Protein AF-A0A380H1R9-F1 (afdb_monomer_lite)

Radius of gyration: 14.84 Å; chains: 1; bounding box: 39×22×41 Å

InterPro domains:
  IPR025870 Glyoxalase-like domain [PF13468] (5-101)
  IPR029068 Glyoxalase/Bleomycin resistance protein/Dihydroxybiphenyl dioxygenase [G3DSA:3.10.180.10] (2-103)

Foldseek 3Di:
DDKDFAEWEWEDEPVVPDAPVVNPFDKAFDAADVVLQKGWIWTDDDNHIYTYMYHHPPNPDQDPDPVSCPDLSVQCVVVVNDTTIRGTDIDDPDVPVVVVVVD

Sequence (103 aa):
MNLKFNHIIHYVNQLKSFQFPGRVLTIQPGGKHPRLGTYNKLSYINENYIELLDVEDKLMKIAKTEEERVSFATKIAQDNFAQGFKTMCLRTDDIEKVIKKIK

Structure (mmCIF, N/CA/C/O backbone):
data_AF-A0A380H1R9-F1
#
_entry.id   AF-A0A380H1R9-F1
#
loop_
_atom_site.group_PDB
_atom_site.id
_atom_site.type_symbol
_atom_site.label_atom_id
_atom_site.label_alt_id
_atom_site.label_comp_id
_atom_site.label_asym_id
_atom_site.label_entity_id
_atom_site.label_seq_id
_atom_site.pdbx_PDB_ins_code
_atom_site.Cartn_x
_atom_site.Cartn_y
_atom_site.Cartn_z
_atom_site.occupancy
_atom_site.B_iso_or_equiv
_atom_site.auth_seq_id
_atom_site.auth_comp_id
_atom_site.auth_asym_id
_atom_site.auth_atom_id
_atom_site.pdbx_PDB_model_num
ATOM 1 N N . MET A 1 1 ? -23.763 3.620 6.286 1.00 82.50 1 MET A N 1
ATOM 2 C CA . MET A 1 1 ? -22.296 3.488 6.322 1.00 82.50 1 MET A CA 1
ATOM 3 C C . MET A 1 1 ? -21.887 3.384 4.874 1.00 82.50 1 MET A C 1
ATOM 5 O O . MET A 1 1 ? -22.328 2.444 4.227 1.00 82.50 1 MET A O 1
ATOM 9 N N . ASN A 1 2 ? -21.224 4.403 4.343 1.00 92.00 2 ASN A N 1
ATOM 10 C CA . ASN A 1 2 ? -20.883 4.478 2.930 1.00 92.00 2 ASN A CA 1
ATOM 11 C C . ASN A 1 2 ? -19.412 4.086 2.792 1.00 92.00 2 ASN A C 1
ATOM 13 O O . ASN A 1 2 ? -18.532 4.903 3.029 1.00 92.00 2 ASN A O 1
ATOM 17 N N . LEU A 1 3 ? -19.158 2.812 2.497 1.00 96.75 3 LEU A N 1
ATOM 18 C CA . LEU A 1 3 ? -17.809 2.312 2.248 1.00 96.75 3 LEU A CA 1
ATOM 19 C C . LEU A 1 3 ? -17.661 2.045 0.758 1.00 96.75 3 LEU A C 1
ATOM 21 O O . LEU A 1 3 ? -18.478 1.338 0.170 1.00 96.75 3 LEU A O 1
ATOM 25 N N . LYS A 1 4 ? -16.609 2.593 0.154 1.00 97.38 4 LYS A N 1
ATOM 26 C CA . LYS A 1 4 ? -16.252 2.333 -1.245 1.00 97.38 4 LYS A CA 1
ATOM 27 C C . LYS A 1 4 ? -14.809 1.863 -1.329 1.00 97.38 4 LYS A C 1
ATOM 29 O O . LYS A 1 4 ? -13.977 2.274 -0.524 1.00 97.38 4 LYS A O 1
ATOM 34 N N . PHE A 1 5 ? -14.499 1.038 -2.322 1.00 98.00 5 PHE A N 1
ATOM 35 C CA . PHE A 1 5 ? -13.118 0.658 -2.606 1.00 98.00 5 PHE A CA 1
ATOM 36 C C . PHE A 1 5 ? -12.278 1.904 -2.928 1.00 98.00 5 PHE A C 1
ATOM 38 O O . PHE A 1 5 ? -12.687 2.726 -3.750 1.00 98.00 5 PHE A O 1
ATOM 45 N N . ASN A 1 6 ? -11.132 2.062 -2.260 1.00 97.75 6 ASN A N 1
ATOM 46 C CA . ASN A 1 6 ? -10.212 3.172 -2.509 1.00 97.75 6 ASN A CA 1
ATOM 47 C C . ASN A 1 6 ? -8.955 2.709 -3.249 1.00 97.75 6 ASN A C 1
ATOM 49 O O . ASN A 1 6 ? -8.671 3.199 -4.339 1.00 97.75 6 ASN A O 1
ATOM 53 N N . HIS A 1 7 ? -8.225 1.753 -2.680 1.00 98.12 7 HIS A N 1
ATOM 54 C CA . HIS A 1 7 ? -7.041 1.190 -3.316 1.00 98.12 7 HIS A CA 1
ATOM 55 C C . HIS A 1 7 ? -6.707 -0.195 -2.770 1.00 98.12 7 HIS A C 1
ATOM 57 O O . HIS A 1 7 ? -7.189 -0.611 -1.715 1.00 98.12 7 HIS A O 1
ATOM 63 N N . ILE A 1 8 ? -5.851 -0.899 -3.504 1.00 98.12 8 ILE A N 1
ATOM 64 C CA . ILE A 1 8 ? -5.186 -2.125 -3.063 1.00 98.12 8 ILE A CA 1
ATOM 65 C C . ILE A 1 8 ? -3.685 -1.860 -2.952 1.00 98.12 8 ILE A C 1
ATOM 67 O O . ILE A 1 8 ? -3.121 -1.164 -3.797 1.00 98.12 8 ILE A O 1
ATOM 71 N N . ILE A 1 9 ? -3.051 -2.414 -1.920 1.00 97.31 9 ILE A N 1
ATOM 72 C CA . ILE A 1 9 ? -1.611 -2.288 -1.686 1.00 97.31 9 ILE A CA 1
ATOM 73 C C . ILE A 1 9 ? -0.912 -3.530 -2.230 1.00 97.31 9 ILE A C 1
ATOM 75 O O . ILE A 1 9 ? -1.225 -4.650 -1.822 1.00 97.31 9 ILE A O 1
ATOM 79 N N . HIS A 1 10 ? 0.054 -3.332 -3.122 1.00 97.75 10 HIS A N 1
ATOM 80 C CA . HIS A 1 10 ? 0.911 -4.371 -3.683 1.00 97.75 10 HIS A CA 1
ATOM 81 C C . HIS A 1 10 ? 2.359 -4.099 -3.273 1.00 97.75 10 HIS A C 1
ATOM 83 O O . HIS A 1 10 ? 2.965 -3.126 -3.718 1.00 97.75 10 HIS A O 1
ATOM 89 N N . TYR A 1 11 ? 2.917 -4.969 -2.430 1.00 96.19 11 TYR A N 1
ATOM 90 C CA . TYR A 1 11 ? 4.331 -4.914 -2.088 1.00 96.19 11 TYR A CA 1
ATOM 91 C C . TYR A 1 11 ? 5.189 -5.421 -3.248 1.00 96.19 11 TYR A C 1
ATOM 93 O O . TYR A 1 11 ? 5.050 -6.576 -3.665 1.00 96.19 11 TYR A O 1
ATOM 101 N N . VAL A 1 12 ? 6.077 -4.558 -3.735 1.00 96.25 12 VAL A N 1
ATOM 102 C CA . VAL A 1 12 ? 7.002 -4.834 -4.834 1.00 96.25 12 VAL A CA 1
ATOM 103 C C . VAL A 1 12 ? 8.398 -4.419 -4.398 1.00 96.25 12 VAL A C 1
ATOM 105 O O . VAL A 1 12 ? 8.642 -3.245 -4.140 1.00 96.25 12 VAL A O 1
ATOM 108 N N . ASN A 1 13 ? 9.319 -5.375 -4.341 1.00 92.75 13 ASN A N 1
ATOM 109 C CA . ASN A 1 13 ? 10.714 -5.106 -4.025 1.00 92.75 13 ASN A CA 1
ATOM 110 C C . ASN A 1 13 ? 11.386 -4.362 -5.191 1.00 92.75 13 ASN A C 1
ATOM 112 O O . ASN A 1 13 ? 11.098 -4.628 -6.359 1.00 92.75 13 ASN A O 1
ATOM 116 N N . GLN A 1 14 ? 12.314 -3.457 -4.876 1.00 93.38 14 GLN A N 1
ATOM 117 C CA . GLN A 1 14 ? 13.013 -2.609 -5.848 1.00 93.38 14 GLN A CA 1
ATOM 118 C C . GLN A 1 14 ? 12.045 -1.749 -6.678 1.00 93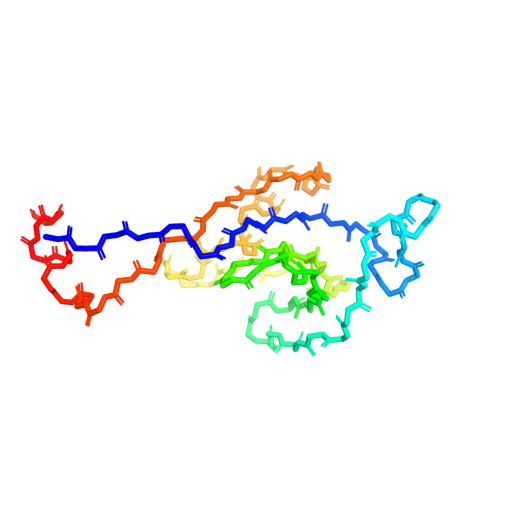.38 14 GLN A C 1
ATOM 120 O O . GLN A 1 14 ? 12.237 -1.516 -7.875 1.00 93.38 14 GLN A O 1
ATOM 125 N N . LEU A 1 15 ? 11.005 -1.213 -6.035 1.00 95.75 15 LEU A N 1
ATOM 126 C CA . LEU A 1 15 ? 9.934 -0.467 -6.702 1.00 95.75 15 LEU A CA 1
ATOM 127 C C . LEU A 1 15 ? 10.433 0.718 -7.539 1.00 95.75 15 LEU A C 1
ATOM 129 O O . LEU A 1 15 ? 9.793 1.098 -8.524 1.00 95.75 15 LEU A O 1
ATOM 133 N N . LYS A 1 16 ? 11.585 1.309 -7.201 1.00 93.94 16 LYS A N 1
ATOM 134 C CA . LYS A 1 16 ? 12.209 2.385 -7.992 1.00 93.94 16 LYS A CA 1
ATOM 135 C C . LYS A 1 16 ? 12.364 2.020 -9.472 1.00 93.94 16 LYS A C 1
ATOM 137 O O . LYS A 1 16 ? 12.013 2.855 -10.308 1.00 93.94 16 LYS A O 1
ATOM 142 N N . SER A 1 17 ? 12.804 0.804 -9.793 1.00 94.62 17 SER A N 1
ATOM 143 C CA . SER A 1 17 ? 13.007 0.333 -11.172 1.00 94.62 17 SER A CA 1
ATOM 144 C C . SER A 1 17 ? 11.793 -0.395 -11.759 1.00 94.62 17 SER A C 1
ATOM 146 O O . SER A 1 17 ? 11.727 -0.573 -12.974 1.00 94.62 17 SER A O 1
ATOM 148 N N . PHE A 1 18 ? 10.816 -0.775 -10.933 1.00 96.69 18 PHE A N 1
ATOM 149 C CA . PHE A 1 18 ? 9.638 -1.513 -11.383 1.00 96.69 18 PHE A CA 1
ATOM 150 C C . PHE A 1 18 ? 8.793 -0.740 -12.407 1.00 96.69 18 PHE A C 1
ATOM 152 O O . PHE A 1 18 ? 8.520 0.458 -12.255 1.00 96.69 18 PHE A O 1
ATOM 159 N N . GLN A 1 19 ? 8.337 -1.481 -13.417 1.00 96.81 19 GLN A N 1
ATOM 160 C CA . GLN A 1 19 ? 7.331 -1.105 -14.404 1.00 96.81 19 GLN A CA 1
ATOM 161 C C . GLN A 1 19 ? 6.444 -2.321 -14.679 1.00 96.81 19 GLN A C 1
ATOM 163 O O . GLN A 1 19 ? 6.934 -3.451 -14.692 1.00 96.81 19 GLN A O 1
ATOM 168 N N . PHE A 1 20 ? 5.155 -2.104 -14.941 1.00 96.69 20 PHE A N 1
ATOM 169 C CA . PHE A 1 20 ? 4.293 -3.199 -15.381 1.00 96.69 20 PHE A CA 1
ATOM 170 C C . PHE A 1 20 ? 4.743 -3.722 -16.759 1.00 96.69 20 PHE A C 1
ATOM 172 O O . PHE A 1 20 ? 5.095 -2.912 -17.627 1.00 96.69 20 PHE A O 1
ATOM 179 N N . PRO A 1 21 ? 4.712 -5.049 -16.999 1.00 96.38 21 PRO A N 1
ATOM 180 C CA . PRO A 1 21 ? 5.033 -5.626 -18.303 1.00 96.38 21 PRO A CA 1
ATOM 181 C C . PRO A 1 21 ? 4.213 -4.981 -19.421 1.00 96.38 21 PRO A C 1
ATOM 183 O O . PRO A 1 21 ? 3.020 -4.738 -19.263 1.00 96.38 21 PRO A O 1
ATOM 186 N N . GLY A 1 22 ? 4.865 -4.639 -20.533 1.00 97.19 22 GLY A N 1
ATOM 187 C CA . GLY A 1 22 ? 4.214 -3.955 -21.656 1.00 97.19 22 GLY A CA 1
ATOM 188 C C . GLY A 1 22 ? 3.692 -2.546 -21.343 1.00 97.19 22 GLY A C 1
ATOM 189 O O . GLY A 1 22 ? 3.012 -1.969 -22.182 1.00 97.19 22 GLY A O 1
ATOM 190 N N . ARG A 1 23 ? 3.994 -1.985 -20.158 1.00 95.19 23 ARG A N 1
ATOM 191 C CA . ARG A 1 23 ? 3.460 -0.697 -19.676 1.00 95.19 23 ARG A CA 1
ATOM 192 C C . ARG A 1 23 ? 1.930 -0.637 -19.734 1.00 95.19 23 ARG A C 1
ATOM 194 O O . ARG A 1 23 ? 1.358 0.416 -19.990 1.00 95.19 23 ARG A O 1
ATOM 201 N N . VAL A 1 24 ? 1.276 -1.773 -19.470 1.00 97.44 24 VAL A N 1
ATOM 202 C CA . VAL A 1 24 ? -0.194 -1.897 -19.489 1.00 97.44 24 VAL A CA 1
ATOM 203 C C . VAL A 1 24 ? -0.889 -0.977 -18.484 1.00 97.44 24 VAL A C 1
ATOM 205 O O . VAL A 1 24 ? -2.058 -0.654 -18.653 1.00 97.44 24 VAL A O 1
ATOM 208 N N . LEU A 1 25 ? -0.165 -0.548 -17.450 1.00 97.12 25 LEU A N 1
ATOM 209 C CA . LEU A 1 25 ? -0.612 0.425 -16.468 1.00 97.12 25 LEU A CA 1
ATOM 210 C C . LEU A 1 25 ? 0.455 1.506 -16.291 1.00 97.12 25 LEU A C 1
ATOM 212 O O . LEU A 1 25 ? 1.643 1.204 -16.128 1.00 97.12 25 LEU A O 1
ATOM 216 N N . THR A 1 26 ? 0.015 2.763 -16.292 1.00 97.06 26 THR A N 1
ATOM 217 C CA . THR A 1 26 ? 0.878 3.919 -16.041 1.00 97.06 26 THR A CA 1
ATOM 218 C C . THR A 1 26 ? 1.179 4.031 -14.556 1.00 97.06 26 THR A C 1
ATOM 220 O O . THR A 1 26 ? 0.274 4.017 -13.726 1.00 97.06 26 THR A O 1
ATOM 223 N N . ILE A 1 27 ? 2.457 4.206 -14.226 1.00 97.75 27 ILE A N 1
ATOM 224 C CA . ILE A 1 27 ? 2.918 4.380 -12.853 1.00 97.75 27 ILE A CA 1
ATOM 225 C C . ILE A 1 27 ? 3.407 5.815 -12.664 1.00 97.75 27 ILE A C 1
ATOM 227 O O . ILE A 1 27 ? 4.275 6.284 -13.401 1.00 97.75 27 ILE A O 1
ATOM 231 N N . GLN A 1 28 ? 2.888 6.490 -11.645 1.00 97.19 28 GLN A N 1
ATOM 232 C CA . GLN A 1 28 ? 3.303 7.829 -11.242 1.00 97.19 28 GLN A CA 1
ATOM 233 C C . GLN A 1 28 ? 4.066 7.787 -9.910 1.00 97.19 28 GLN A C 1
ATOM 235 O O . GLN A 1 28 ? 3.785 6.924 -9.069 1.00 97.19 28 GLN A O 1
ATOM 240 N N . PRO A 1 29 ? 5.033 8.697 -9.688 1.00 95.75 29 PRO A N 1
ATOM 241 C CA . PRO A 1 29 ? 5.640 8.871 -8.375 1.00 95.75 29 PRO A CA 1
ATOM 242 C C . PRO A 1 29 ? 4.569 9.175 -7.325 1.00 95.75 29 PRO A C 1
ATOM 244 O O . PRO A 1 29 ? 3.699 10.013 -7.553 1.00 95.75 29 PRO A O 1
ATOM 247 N N . GLY A 1 30 ? 4.633 8.485 -6.189 1.00 95.06 30 GLY A N 1
ATOM 248 C CA . GLY A 1 30 ? 3.817 8.802 -5.026 1.00 95.06 30 GLY A CA 1
ATOM 249 C C . GLY A 1 30 ? 4.619 9.575 -3.978 1.00 95.06 30 GLY A C 1
ATOM 250 O O . GLY A 1 30 ? 5.418 10.455 -4.301 1.00 95.06 30 GLY A O 1
ATOM 251 N N . GLY A 1 31 ? 4.406 9.239 -2.712 1.00 92.81 31 GLY A N 1
ATOM 252 C CA . GLY A 1 31 ? 5.068 9.822 -1.55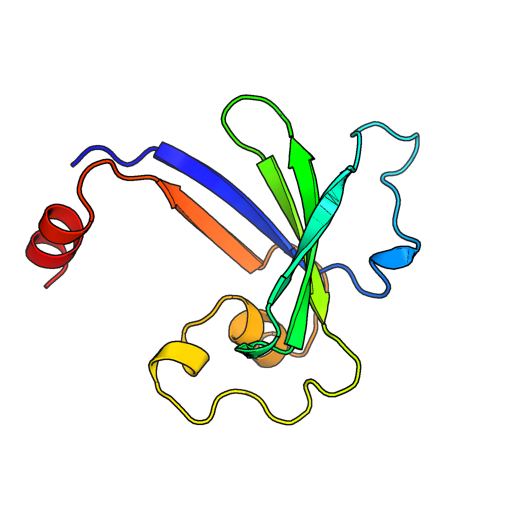7 1.00 92.81 31 GLY A CA 1
ATOM 253 C C . GLY A 1 31 ? 5.999 8.861 -0.819 1.00 92.81 31 GLY A C 1
ATOM 254 O O . GLY A 1 31 ? 6.153 7.679 -1.137 1.00 92.81 31 GLY A O 1
ATOM 255 N N . LYS A 1 32 ? 6.627 9.410 0.219 1.00 90.88 32 LYS A N 1
ATOM 256 C CA . LYS A 1 32 ? 7.347 8.653 1.241 1.00 90.88 32 LYS A CA 1
ATOM 257 C C . LYS A 1 32 ? 6.547 8.683 2.534 1.00 90.88 32 LYS A C 1
ATOM 259 O O . LYS A 1 32 ? 5.922 9.692 2.854 1.00 90.88 32 LYS A O 1
ATOM 264 N N . HIS A 1 33 ? 6.659 7.622 3.318 1.00 87.25 33 HIS A N 1
ATOM 265 C CA . HIS A 1 33 ? 6.111 7.507 4.662 1.00 87.25 33 HIS A CA 1
ATOM 266 C C . HIS A 1 33 ? 7.275 7.364 5.658 1.00 87.25 33 HIS A C 1
ATOM 268 O O . HIS A 1 33 ? 7.564 6.250 6.097 1.00 87.25 33 HIS A O 1
ATOM 274 N N . PRO A 1 34 ? 7.967 8.459 6.043 1.00 81.75 34 PRO A N 1
ATOM 275 C CA . PRO A 1 34 ? 9.187 8.382 6.854 1.00 81.75 34 PRO A CA 1
ATOM 276 C C . PRO A 1 34 ? 9.013 7.625 8.173 1.00 81.75 34 PRO A C 1
ATOM 278 O O . PRO A 1 34 ? 9.907 6.893 8.580 1.00 81.75 34 PRO A O 1
ATOM 281 N N . ARG A 1 35 ? 7.839 7.751 8.812 1.00 78.75 35 ARG A N 1
ATOM 282 C CA . ARG A 1 35 ? 7.506 7.034 10.056 1.00 78.75 35 ARG A CA 1
ATOM 283 C C . ARG A 1 35 ? 7.489 5.515 9.879 1.00 78.75 35 ARG A C 1
ATOM 285 O O . ARG A 1 35 ? 7.894 4.796 10.778 1.00 78.75 35 ARG A O 1
ATOM 292 N N . LEU A 1 36 ? 7.039 5.047 8.716 1.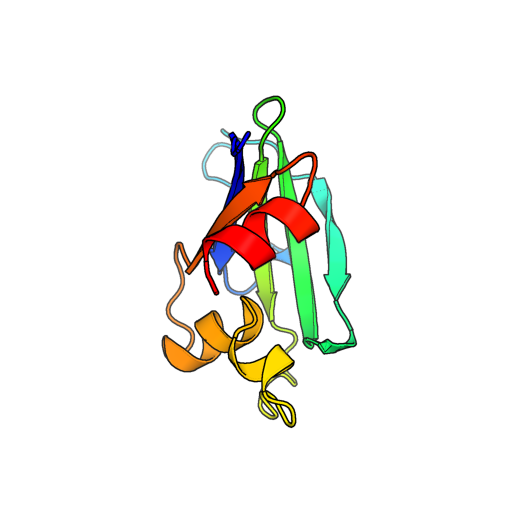00 78.88 36 LEU A N 1
ATOM 293 C CA . LEU A 1 36 ? 6.930 3.625 8.396 1.00 78.88 36 LEU A CA 1
ATOM 294 C C . LEU A 1 36 ? 8.140 3.104 7.613 1.00 78.88 36 LEU A C 1
ATOM 296 O O . LEU A 1 36 ? 8.216 1.909 7.366 1.00 78.88 36 LEU A O 1
ATOM 300 N N . GLY A 1 37 ? 9.051 3.981 7.178 1.00 84.75 37 GLY A N 1
ATOM 301 C CA . GLY A 1 37 ? 10.176 3.621 6.316 1.00 84.75 37 GLY A CA 1
ATOM 302 C C . GLY A 1 37 ? 9.754 3.091 4.944 1.00 84.75 37 GLY A C 1
ATOM 303 O O . GLY A 1 37 ? 10.489 2.308 4.358 1.00 84.75 37 GLY A O 1
ATOM 304 N N . THR A 1 38 ? 8.577 3.463 4.434 1.00 89.94 38 THR A N 1
ATOM 305 C CA . THR A 1 38 ? 8.083 3.001 3.125 1.00 89.94 38 THR A CA 1
ATOM 306 C C . THR A 1 38 ? 7.985 4.138 2.119 1.00 89.94 38 THR A C 1
ATOM 308 O O . THR A 1 38 ? 7.934 5.315 2.481 1.00 89.94 38 THR A O 1
ATOM 311 N N . TYR A 1 39 ? 7.942 3.795 0.839 1.00 93.69 39 TYR A N 1
ATOM 312 C CA . TYR A 1 39 ? 7.657 4.722 -0.250 1.00 93.69 39 TYR A CA 1
ATOM 313 C C . TYR A 1 39 ? 6.773 4.032 -1.281 1.00 93.69 39 TYR A C 1
ATOM 315 O O . TYR A 1 39 ? 6.811 2.807 -1.411 1.00 93.69 39 TYR A O 1
ATOM 323 N N . ASN A 1 40 ? 5.967 4.807 -2.002 1.00 96.62 40 ASN A N 1
ATOM 324 C CA . ASN A 1 40 ? 5.019 4.252 -2.956 1.00 96.62 40 ASN A CA 1
ATOM 325 C C . ASN A 1 40 ? 5.149 4.852 -4.361 1.00 96.62 40 ASN A C 1
ATOM 327 O O . ASN A 1 40 ? 5.776 5.888 -4.613 1.00 96.62 40 ASN A O 1
ATOM 331 N N . LYS A 1 41 ? 4.532 4.145 -5.299 1.00 98.12 41 LYS A N 1
ATOM 332 C CA . LYS A 1 41 ? 4.160 4.628 -6.620 1.00 98.12 41 LYS A CA 1
ATOM 333 C C . LYS A 1 41 ? 2.695 4.289 -6.851 1.00 98.12 41 LYS A C 1
ATOM 335 O O . LYS A 1 41 ? 2.185 3.303 -6.322 1.00 98.12 41 LYS A O 1
ATOM 340 N N . LEU A 1 42 ? 2.024 5.096 -7.656 1.00 98.31 42 LEU A N 1
ATOM 341 C CA . LEU A 1 42 ? 0.580 5.015 -7.827 1.00 98.31 42 LEU A CA 1
ATOM 342 C C . LEU A 1 42 ? 0.250 4.671 -9.272 1.00 98.31 42 LEU A C 1
ATOM 344 O O . LEU A 1 42 ? 0.777 5.284 -10.199 1.00 98.31 42 LEU A O 1
ATOM 348 N N . SER A 1 43 ? -0.639 3.702 -9.457 1.00 98.25 43 SER A N 1
ATOM 349 C CA . SER A 1 43 ? -1.254 3.410 -10.748 1.00 98.25 43 SER A CA 1
ATOM 350 C C . SER A 1 43 ? -2.746 3.699 -10.652 1.00 98.25 43 SER A C 1
ATOM 352 O O . SER A 1 43 ? -3.516 2.882 -10.141 1.00 98.25 43 SER A O 1
ATOM 354 N N . TYR A 1 44 ? -3.148 4.877 -11.122 1.00 98.06 44 TYR A N 1
ATOM 355 C CA . TYR A 1 44 ? -4.546 5.304 -11.139 1.00 98.06 44 TYR A CA 1
ATOM 356 C C . TYR A 1 44 ? -5.342 4.529 -12.190 1.00 98.06 44 TYR A C 1
ATOM 358 O O . TYR A 1 44 ? -4.890 4.382 -13.323 1.00 98.06 44 TYR A O 1
ATOM 366 N N . ILE A 1 45 ? -6.524 4.039 -11.806 1.00 97.06 45 ILE A N 1
ATOM 367 C CA . ILE A 1 45 ? -7.440 3.317 -12.701 1.00 97.06 45 ILE A CA 1
ATOM 368 C C . ILE A 1 45 ? -8.659 4.190 -13.012 1.00 97.06 45 ILE A C 1
ATOM 370 O O . ILE A 1 45 ? -8.986 4.421 -14.1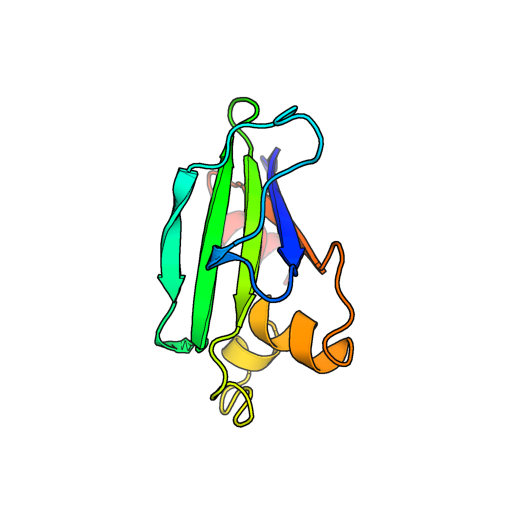70 1.00 97.06 45 ILE A O 1
ATOM 374 N N . ASN A 1 46 ? -9.316 4.691 -11.966 1.00 94.69 46 ASN A N 1
ATOM 375 C CA . ASN A 1 46 ? -10.400 5.671 -12.042 1.00 94.69 46 ASN A CA 1
ATOM 376 C C . ASN A 1 46 ? -10.391 6.480 -10.728 1.00 94.69 46 ASN A C 1
ATOM 378 O O . ASN A 1 46 ? -9.328 6.910 -10.287 1.00 94.69 46 ASN A O 1
ATOM 382 N N . GLU A 1 47 ? -11.513 6.573 -10.009 1.00 95.81 47 GLU A N 1
ATOM 383 C CA . GLU A 1 47 ? -11.567 7.101 -8.635 1.00 95.81 47 GLU A CA 1
ATOM 384 C C . GLU A 1 47 ? -10.811 6.240 -7.600 1.00 95.81 47 GLU A C 1
ATOM 386 O O . GLU A 1 47 ? -10.858 6.517 -6.402 1.00 95.81 47 GLU A O 1
ATOM 391 N N . ASN A 1 48 ? -10.175 5.154 -8.030 1.00 98.12 48 ASN A N 1
ATOM 392 C CA . ASN A 1 48 ? -9.420 4.210 -7.218 1.00 98.12 48 ASN A CA 1
ATOM 393 C C . ASN A 1 48 ? -8.111 3.844 -7.926 1.00 98.12 48 ASN A C 1
ATOM 395 O O . ASN A 1 48 ? -7.978 3.995 -9.146 1.00 98.12 48 ASN A O 1
ATOM 399 N N . TYR A 1 49 ? -7.144 3.346 -7.163 1.00 98.50 49 TYR A N 1
ATOM 400 C CA . TYR A 1 49 ? -5.786 3.121 -7.655 1.00 98.50 49 TYR A CA 1
ATOM 401 C C . TYR A 1 49 ? -5.150 1.853 -7.079 1.00 98.50 49 TYR A C 1
ATOM 403 O O . TYR A 1 49 ? -5.644 1.258 -6.121 1.00 98.50 49 TYR A O 1
ATOM 411 N N . ILE A 1 50 ? -4.050 1.419 -7.692 1.00 98.44 50 ILE A N 1
ATOM 412 C CA . ILE A 1 50 ? -3.133 0.439 -7.106 1.00 98.44 50 ILE A CA 1
ATOM 413 C C . ILE A 1 50 ? -2.002 1.225 -6.453 1.00 98.44 50 ILE A C 1
ATOM 415 O O . ILE A 1 50 ? -1.324 2.013 -7.119 1.00 98.44 50 ILE A O 1
ATOM 419 N N . GLU A 1 51 ? -1.802 1.007 -5.160 1.00 98.19 51 GLU A N 1
ATOM 420 C CA . GLU A 1 51 ? -0.631 1.490 -4.445 1.00 98.19 51 GLU A CA 1
ATOM 421 C C . GLU A 1 51 ? 0.462 0.427 -4.530 1.00 98.19 51 GLU A C 1
ATOM 423 O O . GLU A 1 51 ? 0.389 -0.624 -3.894 1.00 98.19 51 GLU A O 1
ATOM 428 N N . LEU A 1 52 ? 1.475 0.693 -5.348 1.00 98.00 52 LEU A N 1
ATOM 429 C CA . LEU A 1 52 ? 2.699 -0.092 -5.349 1.00 98.00 52 LEU A CA 1
ATOM 430 C C . LEU A 1 52 ? 3.559 0.431 -4.208 1.00 98.00 52 LEU A C 1
ATOM 432 O O . LEU A 1 52 ? 3.875 1.618 -4.180 1.00 98.00 52 LEU A O 1
ATOM 436 N N . LEU A 1 53 ? 3.927 -0.434 -3.277 1.00 96.00 53 LEU A N 1
ATOM 437 C CA . LEU A 1 53 ? 4.617 -0.048 -2.056 1.00 96.00 53 LEU A CA 1
ATOM 438 C C . LEU A 1 53 ? 5.925 -0.815 -1.932 1.00 96.00 53 LEU A C 1
ATOM 440 O O . LEU A 1 53 ? 5.990 -1.997 -2.262 1.00 96.00 53 LEU A O 1
ATOM 444 N N . ASP A 1 54 ? 6.946 -0.149 -1.415 1.00 93.44 54 ASP A N 1
ATOM 445 C CA . ASP A 1 54 ? 8.217 -0.770 -1.0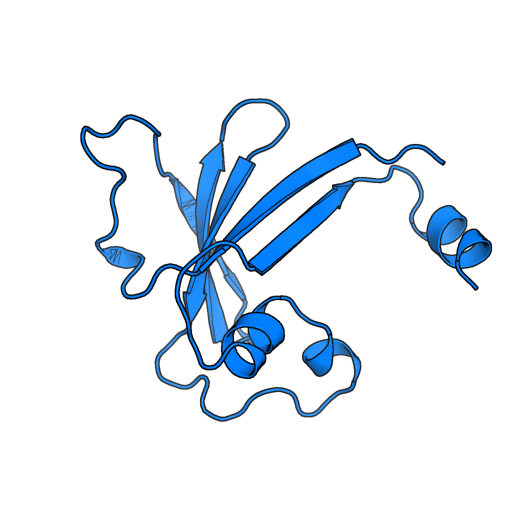73 1.00 93.44 54 ASP A CA 1
ATOM 446 C C . ASP A 1 54 ? 8.778 -0.181 0.219 1.00 93.44 54 ASP A C 1
ATOM 448 O O . ASP A 1 54 ? 8.321 0.846 0.736 1.00 93.44 54 ASP A O 1
ATOM 452 N N . VAL A 1 55 ? 9.760 -0.883 0.755 1.00 88.44 55 VAL A N 1
ATOM 453 C CA . VAL A 1 55 ? 10.409 -0.639 2.032 1.00 88.44 55 VAL A CA 1
ATOM 454 C C . VAL A 1 55 ? 11.783 -0.019 1.785 1.00 88.44 55 VAL A C 1
ATOM 456 O O . VAL A 1 55 ? 12.495 -0.402 0.862 1.00 88.44 55 VAL A O 1
ATOM 459 N N . GLU A 1 56 ? 12.182 0.967 2.583 1.00 80.56 56 GLU A N 1
ATOM 460 C CA . GLU A 1 56 ? 13.580 1.400 2.622 1.00 80.56 56 GLU A CA 1
ATOM 461 C C . GLU A 1 56 ? 14.405 0.350 3.393 1.00 80.56 56 GLU A C 1
ATOM 463 O O . GLU A 1 56 ? 13.928 -0.196 4.389 1.00 80.56 56 GLU A O 1
ATOM 468 N N . ASP A 1 57 ? 15.656 0.094 2.983 1.00 65.44 57 ASP A N 1
ATOM 469 C CA . ASP A 1 57 ? 16.539 -0.978 3.507 1.00 65.44 57 ASP A CA 1
ATOM 470 C C . ASP A 1 57 ? 16.665 -1.035 5.045 1.00 65.44 57 ASP A C 1
ATOM 472 O O . ASP A 1 57 ? 17.069 -2.039 5.628 1.00 65.44 57 ASP A O 1
ATOM 476 N N . LYS A 1 58 ? 16.323 0.055 5.738 1.00 57.44 58 LYS A N 1
ATOM 477 C CA . LYS A 1 58 ? 16.425 0.194 7.195 1.00 57.44 58 LYS A CA 1
ATOM 478 C C . LYS A 1 58 ? 15.186 -0.278 7.966 1.00 57.44 58 LYS A C 1
ATOM 480 O O . LYS A 1 58 ? 15.151 -0.109 9.185 1.00 57.44 58 LYS A O 1
ATOM 485 N N . LEU A 1 59 ? 14.203 -0.904 7.314 1.00 56.47 59 LEU A N 1
ATOM 486 C CA . LEU A 1 59 ? 12.961 -1.377 7.948 1.00 56.47 59 LEU A CA 1
ATOM 487 C C . LEU A 1 59 ? 13.126 -2.547 8.940 1.00 56.47 59 LEU A C 1
ATOM 489 O O . LEU A 1 59 ? 12.145 -2.999 9.515 1.00 56.47 59 LEU A O 1
ATOM 493 N N . MET A 1 60 ? 14.353 -2.965 9.265 1.00 50.69 60 MET A N 1
ATOM 494 C CA . MET A 1 60 ? 14.673 -3.942 10.325 1.00 50.69 60 MET A CA 1
ATOM 495 C C . MET A 1 60 ? 14.282 -3.509 11.761 1.00 50.69 60 MET A C 1
ATOM 497 O O . MET A 1 60 ? 14.642 -4.174 12.729 1.00 50.69 60 MET A O 1
ATOM 501 N N . LYS A 1 61 ? 13.550 -2.403 11.945 1.00 52.88 61 LYS A N 1
ATOM 502 C CA . LYS A 1 61 ? 13.047 -1.929 13.247 1.00 52.88 61 LYS A CA 1
ATOM 503 C C . LYS A 1 61 ? 11.532 -1.712 13.192 1.00 52.88 61 LYS A C 1
ATOM 505 O O . LYS A 1 61 ? 11.063 -0.590 13.354 1.00 52.88 61 LYS A O 1
ATOM 510 N N . ILE A 1 62 ? 10.766 -2.762 12.902 1.00 55.19 62 ILE A N 1
ATOM 511 C CA . ILE A 1 62 ? 9.305 -2.656 12.789 1.00 55.19 62 ILE A CA 1
ATOM 512 C C . ILE A 1 62 ? 8.651 -2.383 14.157 1.00 55.19 62 ILE A C 1
ATOM 514 O O . ILE A 1 62 ? 8.879 -3.112 15.119 1.00 55.19 62 ILE A O 1
ATOM 518 N N . ALA A 1 63 ? 7.815 -1.338 14.165 1.00 56.19 63 ALA A N 1
ATOM 519 C CA . ALA A 1 63 ? 6.714 -1.001 15.073 1.00 56.19 63 ALA A CA 1
ATOM 520 C C . ALA A 1 63 ? 6.992 -1.028 16.587 1.00 56.19 63 ALA A C 1
ATOM 522 O O . ALA A 1 63 ? 6.898 -2.063 17.253 1.00 56.19 63 ALA A O 1
ATOM 523 N N . LYS A 1 64 ? 7.234 0.156 17.162 1.00 55.66 64 LYS A N 1
ATOM 524 C CA . LYS A 1 64 ? 7.313 0.335 18.620 1.00 55.66 64 LYS A CA 1
ATOM 525 C C . LYS A 1 64 ? 5.933 0.539 19.252 1.00 55.66 64 LYS A C 1
ATOM 527 O O . LYS A 1 64 ? 5.794 0.280 20.444 1.00 55.66 64 LYS A O 1
ATOM 532 N N . THR A 1 65 ? 4.930 0.965 18.479 1.00 60.16 65 THR A N 1
ATOM 533 C CA . THR A 1 65 ? 3.564 1.243 18.965 1.00 60.16 65 THR A CA 1
ATOM 534 C C . THR A 1 65 ? 2.531 0.248 18.417 1.00 60.16 65 THR A C 1
ATOM 536 O O . THR A 1 65 ? 2.758 -0.399 17.396 1.00 60.16 65 THR A O 1
ATOM 539 N N . GLU A 1 66 ? 1.380 0.102 19.088 1.00 59.09 66 GLU A N 1
ATOM 540 C CA . GLU A 1 66 ? 0.275 -0.756 18.615 1.00 59.09 66 GLU A CA 1
ATOM 541 C C . GLU A 1 66 ? -0.295 -0.304 17.263 1.00 59.09 66 GLU A C 1
ATOM 543 O O . GLU A 1 66 ? -0.598 -1.137 16.413 1.00 59.09 66 GLU A O 1
ATOM 548 N N . GLU A 1 67 ? -0.379 1.007 17.035 1.00 61.69 67 GLU A N 1
ATOM 549 C CA . GLU A 1 67 ? -0.858 1.595 15.779 1.00 61.69 67 GLU A CA 1
ATOM 550 C C . GLU A 1 67 ? 0.070 1.258 14.602 1.00 61.69 67 GLU A C 1
ATOM 552 O O . GLU A 1 67 ? -0.381 0.915 13.510 1.00 61.69 67 GLU A O 1
ATOM 557 N N . GLU A 1 68 ? 1.385 1.262 14.837 1.00 63.84 68 GLU A N 1
ATOM 558 C CA . GLU A 1 68 ? 2.354 0.824 13.837 1.00 63.84 68 GLU A CA 1
ATOM 559 C C . GLU A 1 68 ? 2.201 -0.673 13.544 1.00 63.84 68 GLU A C 1
ATOM 561 O O . GLU A 1 68 ? 2.285 -1.056 12.380 1.00 63.84 68 GLU A O 1
ATOM 566 N N . ARG A 1 69 ? 1.892 -1.512 14.549 1.00 61.25 69 ARG A N 1
ATOM 567 C CA . ARG A 1 69 ? 1.754 -2.975 14.384 1.00 61.25 69 ARG A CA 1
ATOM 568 C C . ARG A 1 69 ? 0.612 -3.398 13.464 1.00 61.25 69 ARG A C 1
ATOM 570 O O . ARG A 1 69 ? 0.688 -4.477 12.877 1.00 61.25 69 ARG A O 1
ATOM 577 N N . VAL A 1 70 ? -0.427 -2.575 13.346 1.00 63.53 70 VAL A N 1
ATOM 578 C CA . VAL A 1 70 ? -1.577 -2.819 12.457 1.00 63.53 70 VAL A CA 1
ATOM 579 C C . VAL A 1 70 ? -1.464 -2.080 11.120 1.00 63.53 70 VAL A C 1
ATOM 581 O O . VAL A 1 70 ? -2.373 -2.144 10.294 1.00 63.53 70 VAL A O 1
ATOM 584 N N . SER A 1 71 ? -0.345 -1.391 10.877 1.00 77.75 71 SER A N 1
ATOM 585 C CA . SER A 1 71 ? -0.105 -0.682 9.622 1.00 77.75 71 SER A CA 1
ATOM 586 C C . SER A 1 71 ? 0.150 -1.637 8.449 1.00 77.75 71 SER A C 1
ATOM 588 O O . SER A 1 71 ? 0.651 -2.756 8.601 1.00 77.75 71 SER A O 1
ATOM 590 N N . PHE A 1 72 ? -0.111 -1.157 7.231 1.00 78.81 72 PHE A N 1
ATOM 591 C CA . PHE A 1 72 ? 0.208 -1.888 6.002 1.00 78.81 72 PHE A CA 1
ATOM 592 C C . PHE A 1 72 ? 1.709 -2.213 5.869 1.00 78.81 72 PHE A C 1
ATOM 594 O O . PHE A 1 72 ? 2.070 -3.231 5.280 1.00 78.81 72 PHE A O 1
ATOM 601 N N . ALA A 1 73 ? 2.592 -1.384 6.437 1.00 78.31 73 ALA A N 1
ATOM 602 C CA . ALA A 1 73 ? 4.035 -1.609 6.415 1.00 78.31 73 ALA A CA 1
ATOM 603 C C . ALA A 1 73 ? 4.421 -2.799 7.302 1.00 78.31 73 ALA A C 1
ATOM 605 O O . ALA A 1 73 ? 5.243 -3.629 6.918 1.00 78.31 73 ALA A O 1
ATOM 606 N N . THR A 1 74 ? 3.773 -2.947 8.458 1.00 79.00 74 THR A N 1
ATOM 607 C CA . THR A 1 74 ? 3.987 -4.112 9.321 1.00 79.00 74 THR A CA 1
ATOM 608 C C . THR A 1 74 ? 3.447 -5.392 8.702 1.00 79.00 74 THR A C 1
ATOM 610 O O . THR A 1 74 ? 4.070 -6.437 8.877 1.00 79.00 74 THR A O 1
ATOM 613 N N . LYS A 1 75 ? 2.381 -5.326 7.895 1.00 84.94 75 LYS A N 1
ATOM 614 C CA . LYS A 1 75 ? 1.900 -6.491 7.140 1.00 84.94 75 LYS A CA 1
ATOM 615 C C . LYS A 1 75 ? 2.968 -7.060 6.196 1.00 84.94 75 LYS A C 1
ATOM 617 O O . LYS A 1 75 ? 3.087 -8.275 6.082 1.00 84.94 75 LYS A O 1
ATOM 622 N N . ILE A 1 76 ? 3.795 -6.212 5.573 1.00 87.56 76 ILE A N 1
ATOM 623 C CA . ILE A 1 76 ? 4.931 -6.666 4.747 1.00 87.56 76 ILE A CA 1
ATOM 624 C C . ILE A 1 76 ? 5.903 -7.506 5.580 1.00 87.56 76 ILE A C 1
ATOM 626 O O . ILE A 1 76 ? 6.281 -8.596 5.157 1.00 87.56 76 ILE A O 1
ATOM 630 N N . ALA A 1 77 ? 6.266 -7.022 6.768 1.00 83.62 77 ALA A N 1
ATOM 631 C CA . ALA A 1 77 ? 7.180 -7.724 7.660 1.00 83.62 77 ALA A CA 1
ATOM 632 C C . ALA A 1 77 ? 6.582 -9.016 8.239 1.00 83.62 77 ALA A C 1
ATOM 634 O O . ALA A 1 77 ? 7.264 -10.034 8.286 1.00 83.62 77 ALA A O 1
ATOM 635 N N . GLN A 1 78 ? 5.309 -8.991 8.645 1.00 84.19 78 GLN A N 1
ATOM 636 C CA . GLN A 1 78 ? 4.579 -10.165 9.144 1.00 84.19 78 GLN A CA 1
ATOM 637 C C . GLN A 1 78 ? 4.457 -11.263 8.084 1.00 84.19 78 GLN A C 1
ATOM 639 O O . GLN A 1 78 ? 4.518 -12.444 8.407 1.00 84.19 78 GLN A O 1
ATOM 644 N N . ASP A 1 79 ? 4.332 -10.873 6.817 1.00 88.50 79 ASP A N 1
ATOM 645 C CA . ASP A 1 79 ? 4.327 -11.791 5.679 1.00 88.50 79 ASP A CA 1
ATOM 646 C C . ASP A 1 79 ? 5.752 -12.149 5.208 1.00 88.50 79 ASP A C 1
ATOM 648 O O . ASP A 1 79 ? 5.942 -12.519 4.048 1.00 88.50 79 ASP A O 1
ATOM 652 N N . ASN A 1 80 ? 6.770 -12.000 6.066 1.00 88.50 80 ASN A N 1
ATOM 653 C CA . ASN A 1 80 ? 8.176 -12.305 5.780 1.00 88.50 80 ASN A CA 1
ATOM 654 C C . ASN A 1 80 ? 8.694 -11.672 4.478 1.00 88.50 80 ASN A C 1
ATOM 656 O O . ASN A 1 80 ? 9.440 -12.300 3.729 1.00 88.50 80 ASN A O 1
ATOM 660 N N . PHE A 1 81 ? 8.277 -10.435 4.186 1.00 89.06 81 PHE A N 1
ATOM 661 C CA . PHE A 1 81 ? 8.652 -9.712 2.968 1.00 89.06 81 PHE A CA 1
ATOM 662 C C . PHE A 1 81 ? 8.301 -10.467 1.670 1.00 89.06 81 PHE A C 1
ATOM 664 O O . PHE A 1 81 ? 8.929 -10.271 0.630 1.00 89.06 81 PHE A O 1
ATOM 671 N N . ALA A 1 82 ? 7.271 -11.319 1.683 1.00 93.00 82 ALA A N 1
ATOM 672 C CA . ALA A 1 82 ? 6.759 -11.922 0.458 1.00 93.00 82 ALA A CA 1
ATOM 673 C C . ALA A 1 82 ? 6.133 -10.839 -0.438 1.00 93.00 82 ALA A C 1
ATOM 675 O O . ALA A 1 82 ? 5.248 -10.115 0.013 1.00 93.00 82 ALA A O 1
ATOM 676 N N . GLN A 1 83 ? 6.558 -10.709 -1.696 1.00 94.81 83 GLN A N 1
ATOM 677 C CA . GLN A 1 83 ? 5.929 -9.786 -2.656 1.00 94.81 83 GLN A CA 1
ATOM 678 C C . GLN A 1 83 ? 4.471 -10.174 -2.943 1.00 94.81 83 GLN A C 1
ATOM 680 O O . GLN A 1 83 ? 4.090 -11.333 -2.789 1.00 94.81 83 GLN A O 1
ATOM 685 N N . GLY A 1 84 ? 3.655 -9.206 -3.365 1.00 96.50 84 GLY A N 1
ATOM 686 C CA . GLY A 1 84 ? 2.244 -9.426 -3.697 1.00 96.50 84 GLY A CA 1
ATOM 687 C C . GLY A 1 84 ? 1.283 -8.487 -2.971 1.00 96.50 84 GLY A C 1
ATOM 688 O O . GLY A 1 84 ? 1.689 -7.535 -2.297 1.00 96.50 84 GLY A O 1
ATOM 689 N N . PHE A 1 85 ? -0.017 -8.741 -3.123 1.00 97.12 85 PHE A N 1
ATOM 690 C CA . PHE A 1 85 ? -1.057 -7.935 -2.487 1.00 97.12 85 PHE A CA 1
ATOM 691 C C . PHE A 1 85 ? -1.062 -8.114 -0.967 1.00 97.12 85 PHE A C 1
ATOM 693 O O . PHE A 1 85 ? -1.007 -9.234 -0.464 1.00 97.12 85 PHE A O 1
ATOM 700 N N . LYS A 1 86 ? -1.134 -6.997 -0.239 1.00 93.56 86 LYS A N 1
ATOM 701 C CA . LYS A 1 86 ? -1.032 -6.963 1.227 1.00 93.56 86 LYS A CA 1
ATOM 702 C C . LYS A 1 86 ? -2.347 -6.685 1.917 1.00 93.56 86 LYS A C 1
ATOM 704 O O . LYS A 1 86 ? -2.671 -7.338 2.904 1.00 93.56 86 LYS A O 1
ATOM 709 N N . THR A 1 87 ? -3.089 -5.708 1.416 1.00 94.00 87 THR A N 1
ATOM 710 C CA . THR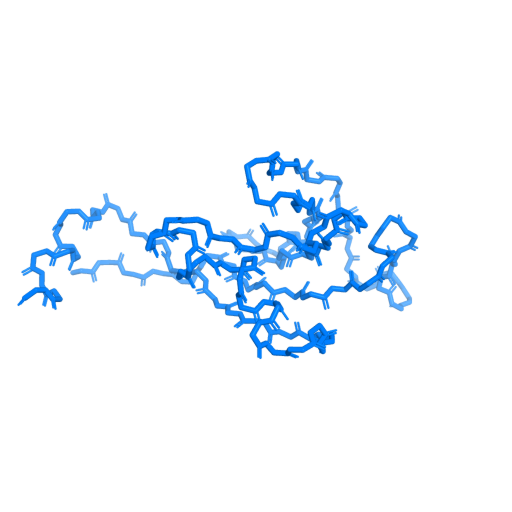 A 1 87 ? -4.386 -5.316 1.966 1.00 94.00 87 THR A CA 1
ATOM 711 C C . THR A 1 87 ? -5.117 -4.403 0.984 1.00 94.00 87 THR A C 1
ATOM 713 O O . THR A 1 87 ? -4.568 -4.017 -0.051 1.00 94.00 87 THR A O 1
ATOM 716 N N . MET A 1 88 ? -6.350 -4.043 1.323 1.00 95.62 88 MET A N 1
ATOM 717 C CA . MET A 1 88 ? -7.152 -3.045 0.628 1.00 95.62 88 MET A CA 1
ATOM 718 C C . MET A 1 88 ? -7.597 -1.945 1.589 1.00 95.62 88 MET A C 1
ATOM 720 O O . MET A 1 88 ? -7.796 -2.183 2.779 1.00 95.62 88 MET A O 1
ATOM 724 N N . CYS A 1 89 ? -7.794 -0.748 1.052 1.00 95.81 89 CYS A N 1
ATOM 725 C CA . CYS A 1 89 ? -8.351 0.387 1.769 1.00 95.81 89 CYS A CA 1
ATOM 726 C C . CYS A 1 89 ? -9.776 0.666 1.288 1.00 95.81 89 CYS A C 1
ATOM 728 O O . CYS A 1 89 ? -10.055 0.690 0.082 1.00 95.81 89 CYS A O 1
ATOM 730 N N . LEU A 1 90 ? -10.669 0.925 2.242 1.00 96.69 90 LEU A N 1
ATOM 731 C CA . LEU A 1 90 ? -12.020 1.403 1.982 1.00 96.69 90 LEU A CA 1
ATOM 732 C C . LEU A 1 90 ? -12.108 2.880 2.368 1.00 96.69 90 LEU A C 1
ATOM 734 O O . LEU A 1 90 ? -11.766 3.251 3.489 1.00 96.69 90 LEU A O 1
ATOM 738 N N . ARG A 1 91 ? -12.592 3.720 1.449 1.00 96.81 91 ARG A N 1
ATOM 739 C CA . ARG A 1 91 ? -12.910 5.120 1.750 1.00 96.81 91 ARG A CA 1
ATOM 740 C C . ARG A 1 91 ? -14.286 5.220 2.394 1.00 96.81 91 ARG A C 1
ATOM 742 O O . ARG A 1 91 ? -15.211 4.514 1.991 1.00 96.81 91 ARG A O 1
ATOM 749 N N . THR A 1 92 ? -14.406 6.142 3.338 1.00 97.12 92 THR A N 1
ATOM 750 C CA . THR A 1 92 ? -15.652 6.543 3.996 1.00 97.12 92 THR A CA 1
ATOM 751 C C . THR A 1 92 ? -15.729 8.064 4.026 1.00 97.12 92 THR A C 1
ATOM 753 O O . THR A 1 92 ? -14.698 8.734 4.045 1.00 97.12 92 THR A O 1
ATOM 756 N N . ASP A 1 93 ? -16.945 8.595 4.018 1.00 96.62 93 ASP A N 1
ATOM 757 C CA . ASP A 1 93 ? -17.238 10.008 4.274 1.00 96.62 93 ASP A CA 1
ATOM 758 C C . ASP A 1 93 ? -17.306 10.332 5.778 1.00 96.62 93 ASP A C 1
ATOM 760 O O . ASP A 1 93 ? -17.193 11.491 6.163 1.00 96.62 93 ASP A O 1
ATOM 764 N N . ASP A 1 94 ? -17.447 9.313 6.631 1.00 96.56 94 ASP A N 1
ATOM 765 C CA . ASP A 1 94 ? -17.586 9.459 8.081 1.00 96.56 94 ASP A CA 1
ATOM 766 C C . ASP A 1 94 ? -16.877 8.301 8.808 1.00 96.56 94 ASP A C 1
ATOM 768 O O . ASP A 1 94 ? -17.418 7.197 8.941 1.00 96.56 94 ASP A O 1
ATOM 772 N N . ILE A 1 95 ? -15.626 8.525 9.229 1.00 95.81 95 ILE A N 1
ATOM 773 C CA . ILE A 1 95 ? -14.819 7.508 9.928 1.00 95.81 95 ILE A CA 1
ATOM 774 C C . ILE A 1 95 ? -15.294 7.285 11.368 1.00 95.81 95 ILE A C 1
ATOM 776 O O . ILE A 1 95 ? -15.299 6.151 11.843 1.00 95.81 95 ILE A O 1
ATOM 780 N N . GLU A 1 96 ? -15.794 8.323 12.037 1.00 95.81 96 GLU A N 1
ATOM 781 C CA . GLU A 1 96 ? -16.294 8.233 13.413 1.00 95.81 96 GLU A CA 1
ATOM 782 C C . GLU A 1 96 ? -17.530 7.335 13.502 1.00 95.81 96 GLU A C 1
ATOM 784 O O . GLU A 1 96 ? -17.659 6.503 14.405 1.00 95.81 96 GLU A O 1
ATOM 789 N N . LYS A 1 97 ? -18.433 7.434 12.523 1.00 96.06 97 LYS A N 1
ATOM 790 C CA . LYS A 1 97 ? -19.590 6.541 12.412 1.00 96.06 97 LYS A CA 1
ATOM 791 C C . LYS A 1 97 ? -19.197 5.095 12.131 1.00 96.06 97 LYS A C 1
ATOM 793 O O . LYS A 1 97 ? -19.884 4.190 12.605 1.00 96.06 97 LYS A O 1
ATOM 798 N N . VAL A 1 98 ? -18.122 4.867 11.377 1.00 96.50 98 VAL A N 1
ATOM 799 C CA . VAL A 1 98 ? -17.573 3.519 11.160 1.00 96.50 98 VAL A CA 1
ATOM 800 C C . VAL A 1 98 ? -17.027 2.964 12.476 1.00 96.50 98 VAL A C 1
ATOM 802 O O . VAL A 1 98 ? -17.419 1.870 12.872 1.00 96.50 98 VAL A O 1
ATOM 805 N N . ILE A 1 99 ? -16.219 3.742 13.204 1.00 94.56 99 ILE A N 1
ATOM 806 C CA . ILE A 1 99 ? -15.658 3.354 14.508 1.00 94.56 99 ILE A CA 1
ATOM 807 C C . ILE A 1 99 ? -16.767 2.980 15.496 1.00 94.56 99 ILE A C 1
ATOM 809 O O . ILE A 1 99 ? -16.719 1.907 16.090 1.00 94.56 99 ILE A O 1
ATOM 813 N N . LYS A 1 100 ? -17.798 3.824 15.642 1.00 95.75 100 LYS A N 1
ATOM 814 C CA . LYS A 1 100 ? -18.942 3.560 16.537 1.00 95.75 100 LYS A CA 1
ATOM 815 C C . LYS A 1 100 ? -19.717 2.289 16.198 1.00 95.75 100 LYS A C 1
ATOM 817 O O . LYS A 1 100 ? -20.419 1.782 17.059 1.00 95.75 100 LYS A O 1
ATOM 822 N N . LYS A 1 101 ? -19.658 1.825 14.948 1.00 93.75 101 LYS A N 1
ATOM 823 C CA . LYS A 1 101 ? -20.383 0.634 14.495 1.00 93.75 101 LYS A CA 1
ATOM 824 C C . LYS A 1 101 ? -19.574 -0.660 14.643 1.00 93.75 101 LYS A C 1
ATOM 826 O O . LYS A 1 101 ? -20.172 -1.731 14.626 1.00 93.75 101 LYS A O 1
ATOM 831 N N . ILE A 1 102 ? -18.247 -0.562 14.711 1.00 92.44 102 ILE A N 1
ATOM 832 C CA . ILE A 1 102 ? -17.339 -1.717 14.815 1.00 92.44 102 ILE A CA 1
ATOM 833 C C . ILE A 1 102 ? -16.883 -1.949 16.269 1.00 92.44 102 ILE A C 1
ATOM 835 O O . ILE A 1 102 ? -16.444 -3.049 16.593 1.00 92.44 102 ILE A O 1
ATOM 839 N N . LYS A 1 103 ? -17.000 -0.936 17.136 1.00 82.31 103 LYS A N 1
ATOM 840 C CA . LYS A 1 103 ? -16.904 -1.083 18.597 1.00 82.31 103 LYS A CA 1
ATOM 841 C C . LYS A 1 103 ? -18.162 -1.723 19.170 1.00 82.31 103 LYS A C 1
ATOM 843 O O . LYS A 1 103 ? -18.001 -2.508 20.126 1.00 82.31 103 LYS A O 1
#

pLDDT: mean 88.42, std 13.13, range [50.69, 98.5]

Secondary structure (DSSP, 8-state):
--EEEEEEEEE-TTTTT---GGG-S--EEEEEETTTTEEEEEEE-SSSEEEEEEE-TT--S--SSHHHHTSHHHHHHHTTT--EEEEEEEEES-HHHHHHHH-

Organism: NCBI:txid33028